Protein AF-A0A7S3HLY2-F1 (afdb_monomer_lite)

pLDDT: mean 91.3, std 8.08, range [59.44, 97.69]

Sequence (105 aa):
VLLDLLVKPRLPLLDCRTHLTGLTREMLEGPRAVDLGEACKRLLHLLRPETLLVGYRLNSDLEALKLFHRPLIDVALLFEVESRKQHQHHPLRWMAEQLLHEVVD

Secondary structure (DSSP, 8-state):
-----EEE-SSPPS---HHHH---HHHHHSTTEEEHHHHHHHHHHH--TT--EEESSHHHHHHHHT---SSEEEGGGSS----SSTT----HHHHHHHHT-----

Radius of gyration: 16.29 Å; chains: 1; bounding box: 41×28×37 Å

InterPro domains:
  IPR012337 Ribonuclease H-like superfamily [SSF53098] (3-100)
  IPR036397 Ribonuclease H superfamily [G3DSA:3.30.420.10] (1-105)
  IPR047021 RNA exonuclease REXO1/REXO3/REXO4-like [PTHR12801] (1-102)

Structure (mmCIF, N/CA/C/O backbone):
data_AF-A0A7S3HLY2-F1
#
_entry.id   AF-A0A7S3HLY2-F1
#
loop_
_atom_site.group_PDB
_atom_site.id
_atom_site.type_symbol
_atom_site.label_atom_id
_atom_site.label_alt_id
_atom_site.label_comp_id
_atom_site.label_asym_id
_atom_site.label_entity_id
_atom_site.label_seq_id
_atom_site.pdbx_PDB_ins_code
_atom_site.Cartn_x
_atom_site.Cartn_y
_atom_site.Cartn_z
_atom_site.occupancy
_atom_site.B_iso_or_equiv
_atom_site.auth_seq_id
_atom_site.auth_comp_id
_atom_site.auth_asym_id
_atom_site.auth_atom_id
_atom_site.pdbx_PDB_model_num
ATOM 1 N N . VAL A 1 1 ? -8.273 9.248 -10.172 1.00 89.12 1 VAL A N 1
ATOM 2 C CA . VAL A 1 1 ? -8.002 8.286 -9.077 1.00 89.12 1 VAL A CA 1
ATOM 3 C C . VAL A 1 1 ? -9.314 7.607 -8.703 1.00 89.12 1 VAL A C 1
ATOM 5 O O . VAL A 1 1 ? -10.298 8.321 -8.571 1.00 89.12 1 VAL A O 1
ATOM 8 N N . LEU A 1 2 ? -9.363 6.268 -8.630 1.00 96.25 2 LEU A N 1
ATOM 9 C CA . LEU A 1 2 ? -10.598 5.514 -8.320 1.00 96.25 2 LEU A CA 1
ATOM 10 C C . LEU A 1 2 ? -10.792 5.269 -6.818 1.00 96.25 2 LEU A C 1
ATOM 12 O O . LEU A 1 2 ? -11.919 5.279 -6.334 1.00 96.25 2 LEU A O 1
ATOM 16 N N . LEU A 1 3 ? -9.697 5.052 -6.091 1.00 97.25 3 LEU A N 1
ATOM 17 C CA . LEU A 1 3 ? -9.689 4.850 -4.650 1.00 97.25 3 LEU A CA 1
ATOM 18 C C . LEU A 1 3 ? -8.498 5.603 -4.066 1.00 97.25 3 LEU A C 1
ATOM 20 O O . LEU A 1 3 ? -7.367 5.364 -4.478 1.00 97.25 3 LEU A O 1
ATOM 24 N N . ASP A 1 4 ? -8.771 6.502 -3.130 1.00 96.88 4 ASP A N 1
ATOM 25 C CA . ASP A 1 4 ? -7.772 7.224 -2.345 1.00 96.88 4 ASP A CA 1
ATOM 26 C C . ASP A 1 4 ? -8.332 7.393 -0.934 1.00 96.88 4 ASP A C 1
ATOM 28 O O . ASP A 1 4 ? -9.406 7.973 -0.753 1.00 96.88 4 ASP A O 1
ATOM 32 N N . LEU A 1 5 ? -7.676 6.777 0.047 1.00 96.75 5 LEU A N 1
ATOM 33 C CA . LEU A 1 5 ? -8.187 6.647 1.407 1.00 96.75 5 LEU A CA 1
ATOM 34 C C . LEU A 1 5 ? -7.060 6.808 2.421 1.00 96.75 5 LEU A C 1
ATOM 36 O O . LEU A 1 5 ? -5.977 6.247 2.271 1.00 96.75 5 LEU A O 1
ATOM 40 N N . LEU A 1 6 ? -7.378 7.480 3.524 1.00 97.50 6 LEU A N 1
ATOM 41 C CA . LEU A 1 6 ? -6.562 7.457 4.731 1.00 97.50 6 LEU A CA 1
ATOM 42 C C . LEU A 1 6 ? -7.007 6.285 5.602 1.00 97.50 6 LEU A C 1
ATOM 44 O O . LEU A 1 6 ? -8.202 6.119 5.849 1.00 97.50 6 LEU A O 1
ATOM 48 N N . VAL A 1 7 ? -6.056 5.482 6.075 1.00 96.38 7 VAL A N 1
ATOM 49 C CA . VAL A 1 7 ? -6.347 4.321 6.923 1.00 96.38 7 VAL A CA 1
ATOM 50 C C . VAL A 1 7 ? -5.823 4.567 8.325 1.00 96.38 7 VAL A C 1
ATOM 52 O O . VAL A 1 7 ? -4.621 4.725 8.525 1.00 96.38 7 VAL A O 1
ATOM 55 N N . LYS A 1 8 ? -6.723 4.558 9.307 1.00 95.00 8 LYS A N 1
ATOM 56 C CA . LYS A 1 8 ? -6.370 4.683 10.717 1.00 95.00 8 LYS A CA 1
ATOM 57 C C . LYS A 1 8 ? -5.768 3.365 11.222 1.00 95.00 8 LYS A C 1
ATOM 59 O O . LYS A 1 8 ? -6.455 2.334 11.198 1.00 95.00 8 LYS A O 1
ATOM 64 N N . PRO A 1 9 ? -4.517 3.363 11.716 1.00 92.50 9 PRO A N 1
ATOM 65 C CA . PRO A 1 9 ? -3.926 2.179 12.327 1.00 92.50 9 PRO A CA 1
ATOM 66 C C . PRO A 1 9 ? -4.723 1.732 13.557 1.00 92.50 9 PRO A C 1
ATOM 68 O O . PRO A 1 9 ? -5.200 2.551 14.341 1.00 92.50 9 PRO A O 1
ATOM 71 N N . ARG A 1 10 ? -4.857 0.415 13.747 1.00 91.69 10 ARG A N 1
ATOM 72 C CA . ARG A 1 10 ? -5.557 -0.148 14.919 1.00 91.69 10 ARG A CA 1
ATOM 73 C C . ARG A 1 10 ? -4.758 -0.013 16.213 1.00 91.69 10 ARG A C 1
ATOM 75 O O . ARG A 1 10 ? -5.346 0.032 17.287 1.00 91.69 10 ARG A O 1
ATOM 82 N N . LEU A 1 11 ? -3.433 -0.017 16.102 1.00 92.44 11 LEU A N 1
ATOM 83 C CA . LEU A 1 11 ? -2.518 0.136 17.226 1.00 92.44 11 LEU A CA 1
ATOM 84 C C . LEU A 1 11 ? -2.045 1.589 17.322 1.00 92.44 11 LEU A C 1
ATOM 86 O O . LEU A 1 11 ? -2.041 2.284 16.302 1.00 92.44 11 LEU A O 1
ATOM 90 N N . PRO A 1 12 ? -1.618 2.044 18.514 1.00 92.25 12 PRO A N 1
ATOM 91 C CA . PRO A 1 12 ? -1.039 3.368 18.675 1.00 92.25 12 PRO A CA 1
ATOM 92 C C . PRO A 1 12 ? 0.111 3.591 17.693 1.00 92.25 12 PRO A C 1
ATOM 94 O O . PRO A 1 12 ? 1.043 2.790 17.609 1.00 92.25 12 PRO A O 1
ATOM 97 N N . LEU A 1 13 ? 0.031 4.687 16.943 1.00 91.50 13 LEU A N 1
ATOM 98 C CA . LEU A 1 13 ? 1.056 5.055 15.980 1.00 91.50 13 LEU A CA 1
ATOM 99 C C . LEU A 1 13 ? 2.302 5.546 16.724 1.00 91.50 13 LEU A C 1
ATOM 101 O O . LEU A 1 13 ? 2.197 6.441 17.563 1.00 91.50 13 LEU A O 1
ATOM 105 N N . LEU A 1 14 ? 3.467 4.971 16.422 1.00 94.25 14 LEU A N 1
ATOM 106 C CA . LEU A 1 14 ? 4.749 5.418 16.977 1.00 94.25 14 LEU A CA 1
ATOM 107 C C . LEU A 1 14 ? 5.365 6.529 16.118 1.00 94.25 14 LEU A C 1
ATOM 109 O O . LEU A 1 14 ? 5.720 7.582 16.637 1.00 94.25 14 LEU A O 1
ATOM 113 N N . ASP A 1 15 ? 5.433 6.308 14.805 1.00 94.25 15 ASP A N 1
ATOM 114 C CA . ASP A 1 15 ? 5.990 7.241 13.825 1.00 94.25 15 ASP A CA 1
ATOM 115 C C . ASP A 1 15 ? 5.196 7.151 12.509 1.00 94.25 15 ASP A C 1
ATOM 117 O O . ASP A 1 15 ? 4.934 6.055 12.011 1.00 94.25 15 ASP A O 1
ATOM 121 N N . CYS A 1 16 ? 4.811 8.302 11.949 1.00 94.06 16 CYS A N 1
ATOM 122 C CA . CYS A 1 16 ? 4.114 8.395 10.657 1.00 94.06 16 CYS A CA 1
ATOM 123 C C . CYS A 1 16 ? 5.076 8.292 9.463 1.00 94.06 16 CYS A C 1
ATOM 125 O O . CYS A 1 16 ? 4.638 8.096 8.327 1.00 94.06 16 CYS A O 1
ATOM 127 N N . ARG A 1 17 ? 6.379 8.491 9.708 1.00 95.38 17 ARG A N 1
ATOM 128 C CA . ARG A 1 17 ? 7.425 8.651 8.693 1.00 95.38 17 ARG A CA 1
ATOM 129 C C . ARG A 1 17 ? 7.052 9.718 7.660 1.00 95.38 17 ARG A C 1
ATOM 131 O O . ARG A 1 17 ? 7.207 9.503 6.463 1.00 95.38 17 ARG A O 1
ATOM 138 N N . THR A 1 18 ? 6.568 10.873 8.123 1.00 96.31 18 THR A N 1
ATOM 139 C CA . THR A 1 18 ? 6.008 11.949 7.281 1.00 96.31 18 THR A CA 1
ATOM 140 C C . THR A 1 18 ? 6.953 12.412 6.170 1.00 96.31 18 THR A C 1
ATOM 142 O O . THR A 1 18 ? 6.498 12.722 5.079 1.00 96.31 18 THR A O 1
ATOM 145 N N . HIS A 1 19 ? 8.267 12.392 6.404 1.00 93.31 19 HIS A N 1
ATOM 146 C CA . HIS A 1 19 ? 9.280 12.722 5.394 1.00 93.31 19 HIS A CA 1
ATOM 147 C C . HIS A 1 19 ? 9.322 11.746 4.201 1.00 93.31 19 HIS A C 1
ATOM 149 O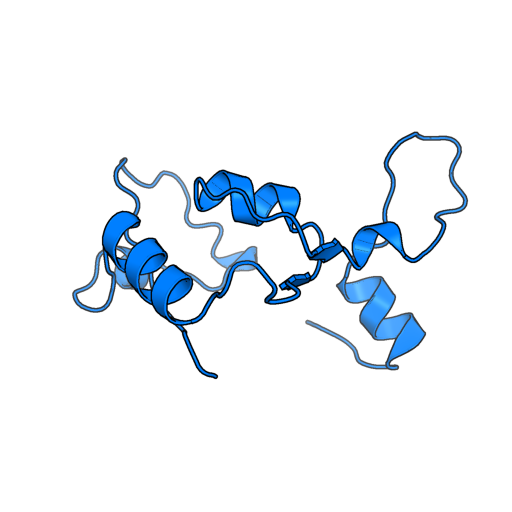 O . HIS A 1 19 ? 9.873 12.093 3.166 1.00 93.31 19 HIS A O 1
ATOM 155 N N . LEU A 1 20 ? 8.768 10.536 4.346 1.00 90.94 20 LEU A N 1
ATOM 156 C CA . LEU A 1 20 ? 8.647 9.536 3.278 1.00 90.94 20 LEU A CA 1
ATOM 157 C C . LEU A 1 20 ? 7.219 9.433 2.746 1.00 90.94 20 LEU A C 1
ATOM 159 O O . LEU A 1 20 ? 7.021 9.236 1.556 1.00 90.94 20 LEU A O 1
ATOM 163 N N . THR A 1 21 ? 6.225 9.488 3.636 1.00 91.94 21 THR A N 1
ATOM 164 C CA . THR A 1 21 ? 4.824 9.198 3.294 1.00 91.94 21 THR A CA 1
ATOM 165 C C . THR A 1 21 ? 4.000 10.449 3.001 1.00 91.94 21 THR A C 1
ATOM 167 O O . THR A 1 21 ? 2.909 10.338 2.452 1.00 91.94 21 THR A O 1
ATOM 170 N N . GLY A 1 22 ? 4.456 11.626 3.439 1.00 94.75 22 GLY A N 1
ATOM 171 C CA . GLY A 1 22 ? 3.660 12.856 3.465 1.00 94.75 22 GLY A CA 1
ATOM 172 C C . GLY A 1 22 ? 2.502 12.839 4.475 1.00 94.75 22 GLY A C 1
ATOM 173 O O . GLY A 1 22 ? 1.761 13.814 4.566 1.00 94.75 22 GLY A O 1
ATOM 174 N N . LEU A 1 23 ? 2.324 11.758 5.247 1.00 95.81 23 LEU A N 1
ATOM 175 C CA . LEU A 1 23 ? 1.196 11.590 6.166 1.00 95.81 23 LEU A CA 1
ATOM 176 C C . LEU A 1 23 ? 1.492 12.207 7.533 1.00 95.81 23 LEU A C 1
ATOM 178 O O . LEU A 1 23 ? 2.547 11.955 8.122 1.00 95.81 23 LEU A O 1
ATOM 182 N N . THR A 1 24 ? 0.533 12.958 8.078 1.00 95.88 24 THR A N 1
ATOM 183 C CA . THR A 1 24 ? 0.586 13.457 9.460 1.00 95.88 24 THR A CA 1
ATOM 184 C C . THR A 1 24 ? -0.323 12.644 10.382 1.00 95.88 24 THR A C 1
ATOM 186 O O . THR A 1 24 ? -1.253 11.963 9.935 1.00 95.88 24 THR A O 1
ATOM 189 N N . ARG A 1 25 ? -0.082 12.723 11.695 1.00 95.00 25 ARG A N 1
ATOM 190 C CA . ARG A 1 25 ? -0.912 12.034 12.691 1.00 95.00 25 ARG A CA 1
ATOM 191 C C . ARG A 1 25 ? -2.361 12.519 12.634 1.00 95.00 25 ARG A C 1
ATOM 193 O O . ARG A 1 25 ? -3.280 11.711 12.701 1.00 95.00 25 ARG A O 1
ATOM 200 N N . GLU A 1 26 ? -2.564 13.814 12.432 1.00 94.81 26 GLU A N 1
ATOM 201 C CA . GLU A 1 26 ? -3.882 14.448 12.350 1.00 94.81 26 GLU A CA 1
ATOM 202 C C . GLU A 1 26 ? -4.673 13.933 11.142 1.00 94.81 26 GLU A C 1
ATOM 204 O O . GLU A 1 26 ? -5.887 13.753 11.228 1.00 94.81 26 GLU A O 1
ATOM 209 N N . MET A 1 27 ? -3.996 13.644 10.024 1.00 95.81 27 MET A N 1
ATOM 210 C CA . MET A 1 27 ? -4.631 13.020 8.860 1.00 95.81 27 MET A CA 1
ATOM 211 C C . MET A 1 27 ? -5.129 11.608 9.186 1.00 95.81 27 MET A C 1
ATOM 213 O O . MET A 1 27 ? -6.256 11.267 8.832 1.00 95.81 27 MET A O 1
ATOM 217 N N . LEU A 1 28 ? -4.310 10.806 9.872 1.00 95.38 28 LEU A N 1
ATOM 218 C CA . LEU A 1 28 ? -4.602 9.401 10.185 1.00 95.38 28 LEU A CA 1
ATOM 219 C C . LEU A 1 28 ? -5.584 9.217 11.350 1.00 95.38 28 LEU A C 1
ATOM 221 O O . LEU A 1 28 ? -6.297 8.217 11.404 1.00 95.38 28 LEU A O 1
ATOM 225 N N . GLU A 1 29 ? -5.628 10.158 12.290 1.00 92.06 29 GLU A N 1
ATOM 226 C CA . GLU A 1 29 ? -6.544 10.132 13.437 1.00 92.06 29 GLU A CA 1
ATOM 227 C C . GLU A 1 29 ? -7.828 10.942 13.195 1.00 92.06 29 GLU A C 1
ATOM 229 O O . GLU A 1 29 ? -8.793 10.791 13.949 1.00 92.06 29 GLU A O 1
ATOM 234 N N . GLY A 1 30 ? -7.849 11.766 12.144 1.00 92.75 30 GLY A N 1
ATOM 235 C CA . GLY A 1 30 ? -8.956 12.641 11.786 1.00 92.75 30 GLY A CA 1
ATOM 236 C C . GLY A 1 30 ? -10.177 11.925 11.189 1.00 92.75 30 GLY A C 1
ATOM 237 O O . GLY A 1 30 ? -10.129 10.745 10.839 1.00 92.75 30 GLY A O 1
ATOM 238 N N . PRO A 1 31 ? -11.290 12.656 10.998 1.00 93.50 31 PRO A N 1
ATOM 239 C CA . PRO A 1 31 ? -12.586 12.082 10.618 1.00 93.50 31 PRO A CA 1
ATOM 240 C C . PRO A 1 31 ? -12.636 11.508 9.195 1.00 93.50 31 PRO A C 1
ATOM 242 O O . PRO A 1 31 ? -13.589 10.817 8.847 1.00 93.50 31 PRO A O 1
ATOM 245 N N . ARG A 1 32 ? -11.636 11.807 8.355 1.00 94.56 32 ARG A N 1
ATOM 246 C CA . ARG A 1 32 ? -11.534 11.276 6.985 1.00 94.56 32 ARG A CA 1
ATOM 247 C C . ARG A 1 32 ? -10.899 9.886 6.928 1.00 94.56 32 ARG A C 1
ATOM 249 O O . ARG A 1 32 ? -11.010 9.233 5.894 1.00 94.56 32 ARG A O 1
ATOM 256 N N . ALA A 1 33 ? -10.215 9.455 7.988 1.00 97.06 33 ALA A N 1
ATOM 257 C CA . ALA A 1 33 ? -9.557 8.160 8.015 1.00 97.06 33 ALA A CA 1
ATOM 258 C C . ALA A 1 33 ? -10.557 7.037 8.322 1.00 97.06 33 ALA A C 1
ATOM 260 O O . ALA A 1 33 ? -11.369 7.140 9.241 1.00 97.06 33 ALA A O 1
ATOM 261 N N . VAL A 1 34 ? -10.477 5.949 7.560 1.00 97.69 34 VAL A N 1
ATOM 262 C CA . VAL A 1 34 ? -11.289 4.739 7.742 1.00 97.69 34 VAL A CA 1
ATOM 263 C C . VAL A 1 34 ? -10.466 3.635 8.400 1.00 97.69 34 VAL A C 1
ATOM 265 O O . VAL A 1 34 ? -9.239 3.694 8.426 1.00 97.69 34 VAL A O 1
ATOM 268 N N . ASP A 1 35 ? -11.109 2.600 8.936 1.00 96.38 35 ASP A N 1
ATOM 269 C CA . ASP A 1 35 ? -10.374 1.423 9.398 1.00 96.38 35 ASP A CA 1
ATOM 270 C C . ASP A 1 35 ? -9.904 0.545 8.221 1.00 96.38 35 ASP A C 1
ATOM 272 O O . ASP A 1 35 ? -10.443 0.595 7.113 1.00 96.38 35 ASP A O 1
ATOM 276 N N . LEU A 1 36 ? -8.896 -0.297 8.473 1.00 96.38 36 LEU A N 1
ATOM 277 C CA . LEU A 1 36 ? -8.324 -1.194 7.460 1.00 96.38 36 LEU A CA 1
ATOM 278 C C . LEU A 1 36 ? -9.368 -2.117 6.809 1.00 96.38 36 LEU A C 1
ATOM 280 O O . LEU A 1 36 ? -9.274 -2.408 5.622 1.00 96.38 36 LEU A O 1
ATOM 284 N N . GLY A 1 37 ? -10.360 -2.588 7.568 1.00 96.88 37 GLY A N 1
ATOM 285 C CA . GLY A 1 37 ? -11.390 -3.479 7.042 1.00 96.88 37 GLY A CA 1
ATOM 286 C C . GLY A 1 37 ? -12.272 -2.777 6.016 1.00 96.88 37 GLY A C 1
ATOM 287 O O . GLY A 1 37 ? -12.557 -3.349 4.967 1.00 96.88 37 GLY A O 1
ATOM 288 N N . GLU A 1 38 ? -12.664 -1.533 6.286 1.00 97.19 38 GLU A N 1
ATOM 289 C CA . GLU A 1 38 ? -13.416 -0.711 5.335 1.00 97.19 38 GLU A CA 1
ATOM 290 C C . GLU A 1 38 ? -12.593 -0.372 4.085 1.00 97.19 38 GLU A C 1
ATOM 292 O O . GLU A 1 38 ? -13.096 -0.490 2.965 1.00 97.19 38 GLU A O 1
ATOM 297 N N . ALA A 1 39 ? -11.311 -0.032 4.247 1.00 97.31 39 ALA A N 1
ATOM 298 C CA . ALA A 1 39 ? -10.416 0.197 3.114 1.00 97.31 39 ALA A CA 1
ATOM 299 C C . ALA A 1 39 ? -10.296 -1.050 2.220 1.00 97.31 39 ALA A C 1
ATOM 301 O O . ALA A 1 39 ? -10.489 -0.959 1.005 1.00 97.31 39 ALA A O 1
ATOM 302 N N . CYS A 1 40 ? -10.072 -2.228 2.814 1.00 96.88 40 CYS A N 1
ATOM 303 C CA . CYS A 1 40 ? -9.997 -3.485 2.070 1.00 96.88 40 CYS A CA 1
ATOM 304 C C . CYS A 1 40 ? -11.327 -3.839 1.395 1.00 96.88 40 CYS A C 1
ATOM 306 O O . CYS A 1 40 ? -11.311 -4.287 0.254 1.00 96.88 40 CYS A O 1
ATOM 308 N N . LYS A 1 41 ? -12.482 -3.600 2.032 1.00 97.38 41 LYS A N 1
ATOM 309 C CA . LYS A 1 41 ? -13.797 -3.810 1.397 1.00 97.38 41 LYS A CA 1
ATOM 310 C C . LYS A 1 41 ? -13.967 -2.958 0.142 1.00 97.38 41 LYS A C 1
ATOM 312 O O . LYS A 1 41 ? -14.392 -3.474 -0.889 1.00 97.38 41 LYS A O 1
ATOM 317 N N . ARG A 1 42 ? -13.618 -1.669 0.212 1.00 97.62 42 ARG A N 1
ATOM 318 C CA . ARG A 1 42 ? -13.705 -0.754 -0.937 1.00 97.62 42 ARG A CA 1
ATOM 319 C C . ARG A 1 42 ? -12.746 -1.150 -2.050 1.00 97.62 42 ARG A C 1
ATOM 321 O O . ARG A 1 42 ? -13.141 -1.141 -3.209 1.00 97.62 42 ARG A O 1
ATOM 328 N N . LEU A 1 43 ? -11.524 -1.554 -1.700 1.00 96.44 43 LEU A N 1
ATOM 329 C CA . LEU A 1 43 ? -10.565 -2.079 -2.668 1.00 96.44 43 LEU A CA 1
ATOM 330 C C . LEU A 1 43 ? -11.094 -3.349 -3.343 1.00 96.44 43 LEU A C 1
ATOM 332 O O . LEU A 1 43 ? -11.126 -3.420 -4.566 1.00 9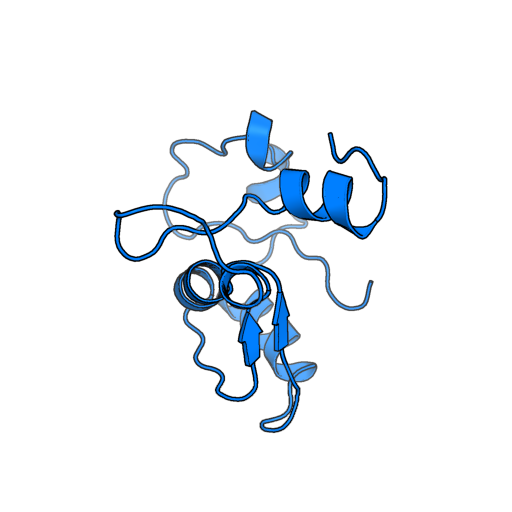6.44 43 LEU A O 1
ATOM 336 N N . LEU A 1 44 ? -11.579 -4.322 -2.570 1.00 95.75 44 LEU A N 1
ATOM 337 C CA . LEU A 1 44 ? -12.126 -5.575 -3.098 1.00 95.75 44 LEU A CA 1
ATOM 338 C C . LEU A 1 44 ? -13.372 -5.368 -3.967 1.00 95.75 44 LEU A C 1
ATOM 340 O O . LEU A 1 44 ? -13.624 -6.181 -4.844 1.00 95.75 44 LEU A O 1
ATOM 344 N N . HIS A 1 45 ? -14.124 -4.281 -3.784 1.00 96.50 45 HIS A N 1
ATOM 345 C CA . HIS A 1 45 ? -15.228 -3.936 -4.683 1.00 96.50 45 HIS A CA 1
ATOM 346 C C . HIS A 1 45 ? -14.752 -3.528 -6.091 1.00 96.50 45 HIS A C 1
ATOM 348 O O . HIS A 1 45 ? -15.502 -3.645 -7.056 1.00 96.50 45 HIS A O 1
ATOM 354 N N . LEU A 1 46 ? -13.506 -3.061 -6.216 1.00 95.94 46 LEU A N 1
ATOM 355 C CA . LEU A 1 46 ? -12.882 -2.701 -7.493 1.00 95.94 46 LEU A CA 1
ATOM 356 C C . LEU A 1 46 ? -12.127 -3.874 -8.130 1.00 95.94 46 LEU A C 1
ATOM 358 O O . LEU A 1 46 ? -11.892 -3.881 -9.340 1.00 95.94 46 LEU A O 1
ATOM 362 N N . LEU A 1 47 ? -11.717 -4.856 -7.324 1.00 94.62 47 LEU A N 1
ATOM 363 C CA . LEU A 1 47 ? -10.935 -5.997 -7.780 1.00 94.62 47 LEU A CA 1
ATOM 364 C C . LEU A 1 47 ? -11.839 -7.175 -8.152 1.00 94.62 47 LEU A C 1
ATOM 366 O O . LEU A 1 47 ? -12.734 -7.572 -7.413 1.00 94.62 47 LEU A O 1
ATOM 370 N N . ARG A 1 48 ? -11.551 -7.778 -9.302 1.00 94.12 48 ARG A N 1
ATOM 371 C CA . ARG A 1 48 ? -12.051 -9.096 -9.699 1.00 94.12 48 ARG A CA 1
ATOM 372 C C . ARG A 1 48 ? -10.905 -10.104 -9.596 1.00 94.12 48 ARG A C 1
ATOM 374 O O . ARG A 1 48 ? -9.747 -9.679 -9.627 1.00 94.12 48 ARG A O 1
ATOM 381 N N . PRO A 1 49 ? -11.183 -11.416 -9.515 1.00 93.12 49 PRO A N 1
ATOM 382 C CA . PRO A 1 49 ? -10.131 -12.432 -9.472 1.00 93.12 49 PRO A CA 1
ATOM 383 C C . PRO A 1 49 ? -9.110 -12.314 -10.617 1.00 93.12 49 PRO A C 1
ATOM 385 O O . PRO A 1 49 ? -7.936 -12.610 -10.420 1.00 93.12 49 PRO A O 1
ATOM 388 N N . GLU A 1 50 ? -9.533 -11.826 -11.786 1.00 95.50 50 GLU A N 1
ATOM 389 C CA . GLU A 1 50 ? -8.709 -11.663 -12.988 1.00 95.50 50 GLU A CA 1
ATOM 390 C C . GLU A 1 50 ? -8.050 -10.277 -13.102 1.00 95.50 50 GLU A C 1
ATOM 392 O O . GLU A 1 50 ? -7.280 -10.041 -14.032 1.00 95.50 50 GLU A O 1
ATOM 397 N N . THR A 1 51 ? -8.350 -9.334 -12.200 1.00 96.06 51 THR A N 1
ATOM 398 C CA . THR A 1 51 ? -7.785 -7.977 -12.258 1.00 96.06 51 THR A CA 1
ATOM 399 C C . THR A 1 51 ? -6.269 -8.034 -12.112 1.00 96.06 51 THR A C 1
ATOM 401 O O . THR A 1 51 ? -5.779 -8.443 -11.073 1.00 96.06 51 THR A O 1
ATOM 404 N N . LEU A 1 52 ? -5.501 -7.576 -13.098 1.00 96.81 52 LEU A N 1
ATOM 405 C CA . LEU A 1 52 ? -4.044 -7.525 -12.982 1.00 96.81 52 LEU A CA 1
ATOM 406 C C . LEU A 1 52 ? -3.605 -6.356 -12.091 1.00 96.81 52 LEU A C 1
ATOM 408 O O . LEU A 1 52 ? -3.815 -5.198 -12.450 1.00 96.81 52 LEU A O 1
ATOM 412 N N . LEU A 1 53 ? -2.983 -6.647 -10.947 1.00 96.38 53 LEU A N 1
ATOM 413 C CA . LEU A 1 53 ? -2.351 -5.614 -10.123 1.00 96.38 53 LEU A CA 1
ATOM 414 C C . LEU A 1 53 ? -0.981 -5.264 -10.698 1.00 96.38 53 LEU A C 1
ATOM 416 O O . LEU A 1 53 ? -0.184 -6.153 -10.973 1.00 96.38 53 LEU A O 1
ATOM 420 N N . VAL A 1 54 ? -0.688 -3.978 -10.854 1.00 96.81 54 VAL A N 1
ATOM 421 C CA . VAL A 1 54 ? 0.626 -3.501 -11.300 1.00 96.81 54 VAL A CA 1
ATOM 422 C C . VAL A 1 54 ? 1.132 -2.491 -10.286 1.00 96.81 54 VAL A C 1
ATOM 424 O O . VAL A 1 54 ? 0.397 -1.589 -9.892 1.00 96.81 54 VAL A O 1
ATOM 427 N N . GLY A 1 55 ? 2.374 -2.648 -9.846 1.00 94.69 55 GLY A N 1
ATOM 428 C CA . GLY A 1 55 ? 2.980 -1.754 -8.868 1.00 94.69 55 GLY A CA 1
ATOM 429 C C . GLY A 1 55 ? 4.424 -2.125 -8.572 1.00 94.69 55 GLY A C 1
ATOM 430 O O . GLY A 1 55 ? 4.990 -3.009 -9.210 1.00 94.69 55 GLY A O 1
ATOM 431 N N . TYR A 1 56 ? 5.027 -1.435 -7.611 1.00 94.25 56 TYR A N 1
ATOM 432 C CA . TYR A 1 56 ? 6.424 -1.619 -7.234 1.00 94.25 56 TYR A CA 1
ATOM 433 C C . TYR A 1 56 ? 6.511 -2.220 -5.832 1.00 94.25 56 TYR A C 1
ATOM 435 O O . TYR A 1 56 ? 6.052 -1.602 -4.879 1.00 94.25 56 TYR A O 1
ATOM 443 N N . ARG A 1 57 ? 7.130 -3.398 -5.701 1.00 92.56 57 ARG A N 1
ATOM 444 C CA . ARG A 1 57 ? 7.266 -4.141 -4.437 1.00 92.56 57 ARG A CA 1
ATOM 445 C C . ARG A 1 57 ? 5.933 -4.475 -3.764 1.00 92.56 57 ARG A C 1
ATOM 447 O O . ARG A 1 57 ? 5.816 -4.444 -2.536 1.00 92.56 57 ARG A O 1
ATOM 454 N N . LEU A 1 58 ? 4.967 -4.906 -4.571 1.00 94.25 58 LEU A N 1
ATOM 455 C CA . LEU A 1 58 ? 3.585 -5.163 -4.157 1.00 94.25 58 LEU A CA 1
ATOM 456 C C . LEU A 1 58 ? 3.454 -6.167 -3.007 1.00 94.25 58 LEU A C 1
ATOM 458 O O . LEU A 1 58 ? 2.468 -6.123 -2.279 1.00 94.25 58 LEU A O 1
ATOM 462 N N . ASN A 1 59 ? 4.426 -7.065 -2.809 1.00 92.12 59 ASN A N 1
ATOM 463 C CA . ASN A 1 59 ? 4.390 -8.005 -1.688 1.00 92.12 59 ASN A CA 1
ATOM 464 C C . ASN A 1 59 ? 4.266 -7.288 -0.332 1.00 92.12 59 ASN A C 1
ATOM 466 O O . ASN A 1 59 ? 3.478 -7.707 0.510 1.00 92.12 59 ASN A O 1
ATOM 470 N N . SER A 1 60 ? 5.011 -6.195 -0.133 1.00 91.94 60 SER A N 1
ATOM 471 C CA . SER A 1 60 ? 4.966 -5.433 1.120 1.00 91.94 60 SER A CA 1
ATOM 472 C C . SER A 1 60 ? 3.626 -4.717 1.308 1.00 91.94 60 SER A C 1
ATOM 474 O O . SER A 1 60 ? 3.101 -4.683 2.421 1.00 91.94 60 SER A O 1
ATOM 476 N N . ASP A 1 61 ? 3.039 -4.201 0.228 1.00 93.81 61 ASP A N 1
ATOM 477 C CA . ASP A 1 61 ? 1.740 -3.525 0.275 1.00 93.81 61 ASP A CA 1
ATOM 478 C C . ASP A 1 61 ? 0.599 -4.513 0.547 1.00 93.81 61 ASP A C 1
ATOM 480 O O . ASP A 1 61 ? -0.254 -4.277 1.404 1.00 93.81 61 ASP A O 1
ATOM 484 N N . LEU A 1 62 ? 0.596 -5.657 -0.143 1.00 95.06 62 LEU A N 1
ATOM 485 C CA . LEU A 1 62 ? -0.406 -6.709 0.037 1.00 95.06 62 LEU A CA 1
ATOM 486 C C . LEU A 1 62 ? -0.344 -7.320 1.441 1.00 95.06 62 LEU A C 1
ATOM 488 O O . LEU A 1 62 ? -1.391 -7.577 2.040 1.00 95.06 62 LEU A O 1
ATOM 492 N N . GLU A 1 63 ? 0.857 -7.488 2.000 1.00 95.00 63 GLU A N 1
ATOM 493 C CA . GLU A 1 63 ? 1.041 -7.922 3.386 1.00 95.00 63 GLU A CA 1
ATOM 494 C C . GLU A 1 63 ? 0.445 -6.909 4.376 1.00 95.00 63 GLU A C 1
ATOM 496 O O . GLU A 1 63 ? -0.322 -7.293 5.266 1.00 95.00 63 GLU A O 1
ATOM 501 N N . ALA A 1 64 ? 0.706 -5.610 4.185 1.00 93.56 64 ALA A N 1
ATOM 502 C CA . ALA A 1 64 ? 0.136 -4.549 5.017 1.00 93.56 64 ALA A CA 1
ATOM 503 C C . ALA A 1 64 ? -1.402 -4.491 4.926 1.00 93.56 64 ALA A C 1
ATOM 505 O O . ALA A 1 64 ? -2.083 -4.281 5.935 1.00 93.56 64 ALA A O 1
ATOM 506 N N . LEU A 1 65 ? -1.955 -4.738 3.735 1.00 94.38 65 LEU A N 1
ATOM 507 C CA . LEU A 1 65 ? -3.398 -4.826 3.494 1.00 94.38 65 LEU A CA 1
ATOM 508 C C . LEU A 1 65 ? -4.019 -6.150 3.967 1.00 94.38 65 LEU A C 1
ATOM 510 O O . LEU A 1 65 ? -5.245 -6.255 4.050 1.00 94.38 65 LEU A O 1
ATOM 514 N N . LYS A 1 66 ? -3.198 -7.151 4.310 1.00 93.50 66 LYS A N 1
ATOM 515 C CA . LYS A 1 66 ? -3.618 -8.525 4.628 1.00 93.50 66 LYS A CA 1
ATOM 516 C C . LYS A 1 66 ? -4.420 -9.168 3.495 1.00 93.50 66 LYS A C 1
ATOM 518 O O . LYS A 1 66 ? -5.419 -9.847 3.737 1.00 93.50 66 LYS A O 1
ATOM 523 N N . LEU A 1 67 ? -3.990 -8.928 2.261 1.00 93.88 67 LEU A N 1
ATOM 524 C CA . LEU A 1 67 ? -4.628 -9.433 1.053 1.00 93.88 67 LEU A CA 1
ATOM 525 C C . LEU A 1 67 ? -3.705 -10.394 0.310 1.00 93.88 67 LEU A C 1
ATOM 527 O O . LEU A 1 67 ? -2.484 -10.273 0.334 1.00 93.88 67 LEU A O 1
ATOM 531 N N . PHE A 1 68 ? -4.322 -11.337 -0.392 1.00 93.56 68 PHE A N 1
ATOM 532 C CA . PHE A 1 68 ? -3.651 -12.215 -1.335 1.00 93.56 68 PHE A CA 1
ATOM 533 C C . PHE A 1 68 ? -4.328 -12.083 -2.694 1.00 93.56 68 PHE A C 1
ATOM 535 O O . PHE A 1 68 ? -5.550 -12.187 -2.788 1.00 93.56 68 PHE A O 1
ATOM 542 N N . HIS A 1 69 ? -3.535 -11.877 -3.743 1.00 93.94 69 HIS A N 1
ATOM 543 C CA . HIS A 1 69 ? -4.025 -11.722 -5.108 1.00 93.94 69 HIS A CA 1
ATOM 544 C C . HIS A 1 69 ? -2.988 -12.252 -6.099 1.00 93.94 69 HIS A C 1
ATOM 546 O O . HIS A 1 69 ? -1.796 -12.028 -5.899 1.00 93.94 69 HIS A O 1
ATOM 552 N N . ARG A 1 70 ? -3.410 -13.008 -7.123 1.00 84.56 70 ARG A N 1
ATOM 553 C CA . ARG A 1 70 ? -2.499 -13.857 -7.920 1.00 84.56 70 ARG A CA 1
ATOM 554 C C . ARG A 1 70 ? -2.228 -13.434 -9.371 1.00 84.56 70 ARG A C 1
ATOM 556 O O . ARG A 1 70 ? -1.194 -13.856 -9.879 1.00 84.56 70 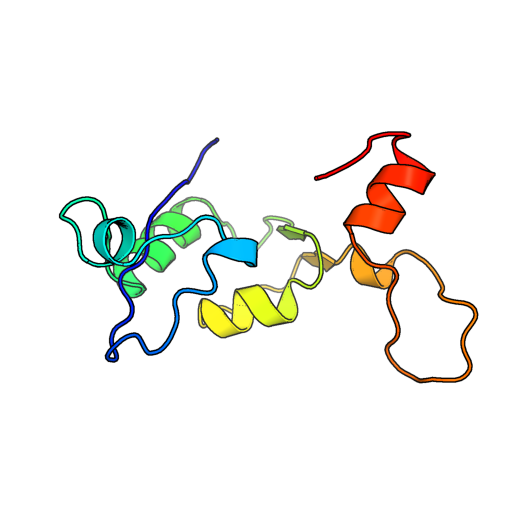ARG A O 1
ATOM 563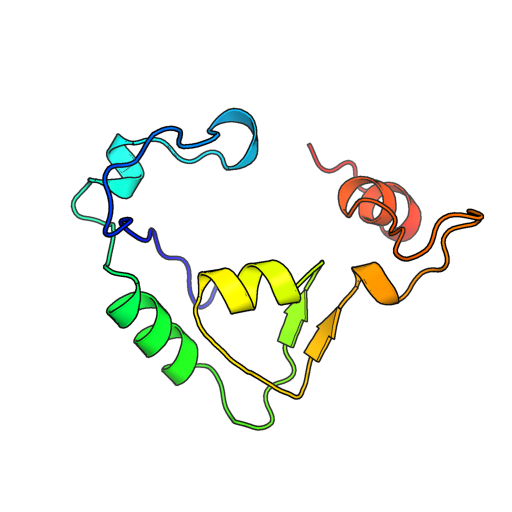 N N . PRO A 1 71 ? -3.022 -12.575 -10.027 1.00 94.44 71 PRO A N 1
ATOM 564 C CA . PRO A 1 71 ? -2.513 -11.819 -11.165 1.00 94.44 71 PRO A CA 1
ATOM 565 C C . PRO A 1 71 ? -1.874 -10.512 -10.684 1.00 94.44 71 PRO A C 1
ATOM 567 O O . PRO A 1 71 ? -2.567 -9.549 -10.349 1.00 94.44 71 PRO A O 1
ATOM 570 N N . LEU A 1 72 ? -0.539 -10.478 -10.666 1.00 95.50 72 LEU A N 1
ATOM 571 C CA . LEU A 1 72 ? 0.231 -9.263 -10.401 1.00 95.50 72 LEU A CA 1
ATOM 572 C C . LEU A 1 72 ? 1.474 -9.152 -11.294 1.00 95.50 72 LEU A C 1
ATOM 574 O O . LEU A 1 72 ? 2.075 -10.160 -11.659 1.00 95.50 72 LEU A O 1
ATOM 578 N N . ILE A 1 73 ? 1.862 -7.918 -11.603 1.00 95.69 73 ILE A N 1
ATOM 579 C CA . ILE A 1 73 ? 3.161 -7.534 -12.156 1.00 95.69 73 ILE A CA 1
ATOM 580 C C . ILE A 1 73 ? 3.840 -6.640 -11.124 1.00 95.69 73 ILE A C 1
ATOM 582 O O . ILE A 1 73 ? 3.355 -5.548 -10.819 1.00 95.69 73 ILE A O 1
ATOM 586 N N . ASP A 1 74 ? 4.977 -7.100 -10.611 1.00 93.44 74 ASP A N 1
ATOM 587 C CA . ASP A 1 74 ? 5.837 -6.297 -9.750 1.00 93.44 74 ASP A CA 1
ATOM 588 C C . ASP A 1 74 ? 6.980 -5.692 -10.571 1.00 93.44 74 ASP A C 1
ATOM 590 O O . ASP A 1 74 ? 7.876 -6.400 -11.034 1.00 93.44 74 ASP A O 1
ATOM 594 N N . VAL A 1 75 ? 6.948 -4.370 -10.742 1.00 92.81 75 VAL A N 1
ATOM 595 C CA . VAL A 1 75 ? 7.913 -3.609 -11.545 1.00 92.81 75 VAL A CA 1
ATOM 596 C C . VAL A 1 75 ? 9.334 -3.727 -10.992 1.00 92.81 75 VAL A C 1
ATOM 598 O O . VAL A 1 75 ? 10.290 -3.705 -11.763 1.00 92.81 75 VAL A O 1
ATOM 601 N N . ALA A 1 76 ? 9.496 -3.931 -9.680 1.00 90.38 76 ALA A N 1
ATOM 602 C CA . ALA A 1 76 ? 10.812 -4.110 -9.064 1.00 90.38 76 ALA A CA 1
ATOM 603 C C . ALA A 1 76 ? 11.547 -5.356 -9.589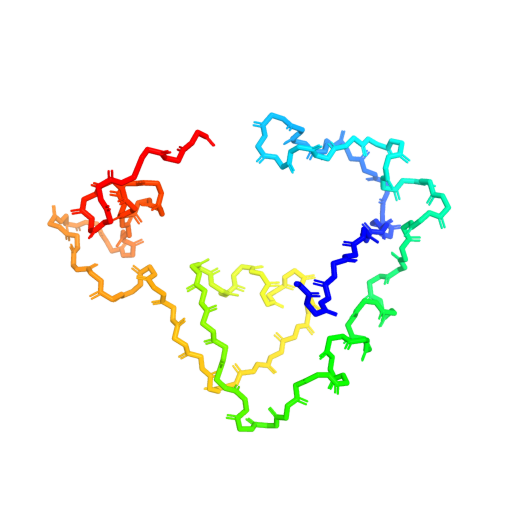 1.00 90.38 76 ALA A C 1
ATOM 605 O O . ALA A 1 76 ? 12.773 -5.431 -9.521 1.00 90.38 76 ALA A O 1
ATOM 606 N N . LEU A 1 77 ? 10.797 -6.340 -10.095 1.00 89.31 77 LEU A N 1
ATOM 607 C CA . LEU A 1 77 ? 11.317 -7.613 -10.592 1.00 89.31 77 LEU A CA 1
ATOM 608 C C . LEU A 1 77 ? 11.569 -7.616 -12.105 1.00 89.31 77 LEU A C 1
ATOM 610 O O . LEU A 1 77 ? 12.109 -8.592 -12.615 1.00 89.31 77 LEU A O 1
ATOM 614 N N . LEU A 1 78 ? 11.164 -6.564 -12.825 1.00 89.00 78 LEU A N 1
ATOM 615 C CA . LEU A 1 78 ? 11.243 -6.530 -14.289 1.00 89.00 78 LEU A CA 1
ATOM 616 C C . LEU A 1 78 ? 12.648 -6.225 -14.817 1.00 89.00 78 LEU A C 1
ATOM 618 O O . LEU A 1 78 ? 12.956 -6.589 -15.948 1.00 89.00 78 LEU A O 1
ATOM 622 N N . PHE A 1 79 ? 13.483 -5.555 -14.021 1.00 86.06 79 PHE A N 1
ATOM 623 C CA . PHE A 1 79 ? 14.797 -5.079 -14.447 1.00 86.06 79 PHE A CA 1
ATOM 624 C C . PHE A 1 79 ? 15.904 -5.739 -13.636 1.00 86.06 79 PHE A C 1
ATOM 626 O O . PHE A 1 79 ? 15.872 -5.755 -12.404 1.00 86.06 79 PHE A O 1
ATOM 633 N N . GLU A 1 80 ? 16.901 -6.268 -14.339 1.00 81.94 80 GLU A N 1
ATOM 634 C CA . GLU A 1 80 ? 18.061 -6.890 -13.716 1.00 81.94 80 GLU A CA 1
ATOM 635 C C . GLU A 1 80 ? 18.926 -5.846 -12.997 1.00 81.94 80 GLU A C 1
ATOM 637 O O . GLU A 1 80 ? 19.149 -4.729 -13.475 1.00 81.94 80 GLU A O 1
ATOM 642 N N . VAL A 1 81 ? 19.435 -6.228 -11.827 1.00 83.19 81 VAL A N 1
ATOM 643 C CA . VAL A 1 81 ? 20.431 -5.453 -11.088 1.00 83.19 81 VAL A CA 1
ATOM 644 C C . VAL A 1 81 ? 21.762 -6.173 -11.211 1.00 83.19 81 VAL A C 1
ATOM 646 O O . VAL A 1 81 ? 21.881 -7.338 -10.831 1.00 83.19 81 VAL A O 1
ATOM 649 N N . GLU A 1 82 ? 22.779 -5.468 -11.702 1.00 75.56 82 GLU A N 1
ATOM 650 C CA . GLU A 1 82 ? 24.143 -5.981 -11.808 1.00 75.56 82 GLU A CA 1
ATOM 651 C C . GLU A 1 82 ? 24.793 -6.029 -10.413 1.00 75.56 82 GLU A C 1
ATOM 653 O O . GLU A 1 82 ? 25.561 -5.164 -10.000 1.00 75.56 82 GLU A O 1
ATOM 658 N N . SER A 1 83 ? 24.409 -7.023 -9.615 1.00 72.31 83 SER A N 1
ATOM 659 C CA . SER A 1 83 ? 24.881 -7.195 -8.244 1.00 72.31 83 SER A CA 1
ATOM 660 C C . SER A 1 83 ? 24.972 -8.665 -7.869 1.00 72.31 83 SER A C 1
ATOM 662 O O . SER A 1 83 ? 24.130 -9.482 -8.227 1.00 72.31 83 SER A O 1
ATOM 664 N N . ARG A 1 84 ? 25.993 -9.007 -7.075 1.00 59.44 84 ARG A N 1
ATOM 665 C CA . ARG A 1 84 ? 26.189 -10.366 -6.539 1.00 59.44 84 ARG A CA 1
ATOM 666 C C . ARG A 1 84 ? 25.276 -10.691 -5.351 1.00 59.44 84 ARG A C 1
ATOM 668 O O . ARG A 1 84 ? 25.348 -11.798 -4.823 1.00 59.44 84 ARG A O 1
ATOM 675 N N . LYS A 1 85 ? 24.467 -9.737 -4.878 1.00 65.75 85 LYS A N 1
ATOM 676 C CA . LYS A 1 85 ? 23.558 -9.936 -3.741 1.00 65.75 85 LYS A CA 1
ATOM 677 C C . LYS A 1 85 ? 22.173 -10.347 -4.237 1.00 65.75 85 LYS A C 1
ATOM 679 O O . LYS A 1 85 ? 21.576 -9.665 -5.062 1.00 65.75 85 LYS A O 1
ATOM 684 N N . GLN A 1 86 ? 21.663 -11.445 -3.687 1.00 59.91 86 GLN A N 1
ATOM 685 C CA . GLN A 1 86 ? 20.317 -11.950 -3.955 1.00 59.91 86 GLN A CA 1
ATOM 686 C C . GLN A 1 86 ? 19.252 -10.900 -3.574 1.00 59.91 86 GLN A C 1
ATOM 688 O O . GLN A 1 86 ? 19.393 -10.227 -2.552 1.00 59.91 86 GLN A O 1
ATOM 693 N N . HIS A 1 87 ? 18.190 -10.782 -4.381 1.00 66.44 87 HIS A N 1
ATOM 694 C CA . HIS A 1 87 ? 17.016 -9.920 -4.136 1.00 66.44 87 HIS A CA 1
ATOM 695 C C . HIS A 1 87 ? 17.275 -8.402 -4.136 1.00 66.44 87 HIS A C 1
ATOM 697 O O . HIS A 1 87 ? 16.636 -7.656 -3.391 1.00 66.44 87 HIS A O 1
ATOM 703 N N . GLN A 1 88 ? 18.214 -7.926 -4.957 1.00 79.50 88 GLN A N 1
ATOM 704 C CA . GLN A 1 88 ? 18.333 -6.492 -5.219 1.00 79.50 88 GLN A CA 1
ATOM 705 C C . GLN A 1 88 ? 17.412 -6.052 -6.354 1.00 79.50 88 GLN A C 1
ATOM 707 O O . GLN A 1 88 ? 17.239 -6.761 -7.341 1.00 79.50 88 GLN A O 1
ATOM 712 N N . HIS A 1 89 ? 16.857 -4.854 -6.189 1.00 87.94 89 HIS A N 1
ATOM 713 C CA . HIS A 1 89 ? 15.979 -4.181 -7.140 1.00 87.94 89 HIS A CA 1
ATOM 714 C C . HIS A 1 89 ? 16.420 -2.724 -7.247 1.00 87.94 89 HIS A C 1
ATOM 716 O O . HIS A 1 89 ? 16.852 -2.137 -6.247 1.00 87.94 89 HIS A O 1
ATOM 722 N N . HIS A 1 90 ? 16.297 -2.136 -8.435 1.00 90.94 90 HIS A N 1
ATOM 723 C CA . HIS A 1 90 ? 16.517 -0.702 -8.600 1.00 90.94 90 HIS A CA 1
ATOM 724 C C . HIS A 1 90 ? 15.402 0.083 -7.895 1.00 90.94 90 HIS A C 1
ATOM 726 O O . HIS A 1 90 ? 14.234 -0.283 -8.040 1.00 90.94 90 HIS A O 1
ATOM 732 N N . PRO A 1 91 ? 15.712 1.162 -7.150 1.00 90.38 91 PRO A N 1
ATOM 733 C CA . PRO A 1 91 ? 14.692 2.029 -6.565 1.00 90.38 91 PRO A CA 1
ATOM 734 C C . PRO A 1 91 ? 13.726 2.571 -7.625 1.00 90.38 91 PRO A C 1
ATOM 736 O O . PRO A 1 91 ? 14.154 2.931 -8.720 1.00 90.38 91 PRO A O 1
ATOM 739 N N . LEU A 1 92 ? 12.440 2.718 -7.285 1.00 90.94 92 LEU A N 1
ATOM 740 C CA . LEU A 1 92 ? 11.437 3.240 -8.224 1.00 90.94 92 LEU A CA 1
ATOM 741 C C . LEU A 1 92 ? 11.813 4.619 -8.784 1.00 90.94 92 LEU A C 1
ATOM 743 O O . LEU A 1 92 ? 11.678 4.834 -9.983 1.00 90.94 92 LEU A O 1
ATOM 747 N N . ARG A 1 93 ? 12.351 5.513 -7.942 1.00 90.50 93 ARG A N 1
ATOM 748 C CA . ARG A 1 93 ? 12.866 6.825 -8.367 1.00 90.50 93 ARG A CA 1
ATOM 749 C C . ARG A 1 93 ? 13.938 6.694 -9.448 1.00 90.50 93 ARG A C 1
ATOM 751 O O . ARG A 1 93 ? 13.851 7.356 -10.471 1.00 90.50 93 ARG A O 1
ATOM 758 N N . TRP A 1 94 ? 14.904 5.797 -9.245 1.00 90.94 94 TRP A N 1
ATOM 759 C CA . TRP A 1 94 ? 15.949 5.545 -10.235 1.00 90.94 94 TRP A CA 1
ATOM 760 C C . TRP A 1 94 ? 15.346 5.026 -11.544 1.00 90.94 94 TRP A C 1
ATOM 762 O O . TRP A 1 94 ? 15.700 5.506 -12.613 1.00 90.94 94 TRP A O 1
ATOM 772 N N . MET A 1 95 ? 14.390 4.093 -11.478 1.00 90.94 95 MET A N 1
ATOM 773 C CA . MET A 1 95 ? 13.736 3.573 -12.684 1.00 90.94 95 MET A CA 1
ATOM 774 C C . MET A 1 95 ? 12.939 4.650 -13.425 1.00 90.94 95 MET A C 1
ATOM 776 O O . MET A 1 95 ? 12.986 4.682 -14.649 1.00 90.94 95 MET A O 1
ATOM 780 N N . ALA A 1 96 ? 12.246 5.543 -12.715 1.00 92.56 96 ALA A N 1
ATOM 781 C CA . ALA A 1 96 ? 11.544 6.669 -13.329 1.00 92.56 96 ALA A CA 1
ATOM 782 C C . ALA A 1 96 ? 12.524 7.621 -14.037 1.00 92.56 96 ALA A C 1
ATOM 784 O O . ALA A 1 96 ? 12.321 7.959 -15.202 1.00 92.56 96 ALA A O 1
ATOM 785 N N . GLU A 1 97 ? 13.639 7.955 -13.385 1.00 92.88 97 GLU A N 1
ATOM 786 C CA . GLU A 1 97 ? 14.689 8.795 -13.971 1.00 92.88 97 GLU A CA 1
ATOM 787 C C . GLU A 1 97 ? 15.298 8.153 -15.231 1.00 92.88 97 GLU A C 1
ATOM 789 O O . GLU A 1 97 ? 15.491 8.832 -16.240 1.00 92.88 97 GLU A O 1
ATOM 794 N N . GLN A 1 98 ? 15.572 6.843 -15.210 1.00 90.44 98 GLN A N 1
ATOM 795 C CA . GLN A 1 98 ? 16.198 6.152 -16.343 1.00 90.44 98 GLN A CA 1
ATOM 796 C C . GLN A 1 98 ? 15.235 5.854 -17.499 1.00 90.44 98 GLN A C 1
ATOM 798 O O . GLN A 1 98 ? 15.636 5.944 -18.657 1.00 90.44 98 GLN A O 1
ATOM 803 N N . LEU A 1 99 ? 13.993 5.460 -17.204 1.00 91.12 99 LEU A N 1
ATOM 804 C CA . LEU A 1 99 ? 13.048 4.961 -18.211 1.00 91.12 99 LEU A CA 1
ATOM 805 C C . LEU A 1 99 ? 12.091 6.038 -18.722 1.00 91.12 99 LEU A C 1
ATOM 807 O O . LEU A 1 99 ? 11.672 5.973 -19.875 1.00 91.12 99 LEU A O 1
ATOM 811 N N . LEU A 1 100 ? 11.715 6.990 -17.864 1.00 93.25 100 LEU A N 1
ATOM 812 C CA . LEU A 1 100 ? 10.749 8.044 -18.186 1.00 93.25 100 LEU A CA 1
ATOM 813 C C . LEU A 1 100 ? 11.415 9.413 -18.362 1.00 93.25 100 LEU A C 1
ATOM 815 O O . LEU A 1 100 ? 10.773 10.333 -18.858 1.00 93.25 100 LEU A O 1
ATOM 819 N N . HIS A 1 101 ? 12.691 9.551 -17.982 1.00 92.50 101 HIS A N 1
ATOM 820 C CA . HIS A 1 101 ? 13.398 10.835 -17.917 1.00 92.50 101 HIS A CA 1
ATOM 821 C C . HIS A 1 101 ? 12.714 11.852 -16.989 1.00 92.50 101 HIS A C 1
ATOM 823 O O . HIS A 1 101 ? 12.832 13.063 -17.177 1.00 92.50 101 HIS A O 1
ATOM 829 N N . GLU A 1 102 ? 12.018 11.352 -15.968 1.00 89.81 102 GLU A N 1
ATOM 830 C CA . GLU A 1 102 ? 11.333 12.152 -14.957 1.00 89.81 102 GLU A CA 1
ATOM 831 C C . GLU A 1 102 ? 12.092 12.094 -13.633 1.00 89.81 102 GLU A C 1
ATOM 833 O O . GLU A 1 102 ? 12.476 11.020 -13.169 1.00 89.81 102 GLU A O 1
ATOM 838 N N . VAL A 1 103 ? 12.279 13.250 -12.995 1.00 81.12 103 VAL A N 1
ATOM 839 C CA . VAL A 1 103 ? 12.788 13.311 -11.622 1.00 81.12 103 VAL A CA 1
ATOM 840 C C . VAL A 1 103 ? 11.598 13.210 -10.680 1.00 81.12 103 VAL A C 1
ATOM 842 O O . VAL A 1 103 ? 10.705 14.054 -10.709 1.00 81.12 103 VAL A O 1
ATOM 845 N N . VAL A 1 104 ? 11.588 12.164 -9.857 1.00 73.94 104 VAL A N 1
ATOM 846 C CA . VAL A 1 104 ? 10.569 11.960 -8.824 1.00 73.94 104 VAL A CA 1
ATOM 847 C C . VAL A 1 104 ? 11.165 12.402 -7.493 1.00 73.94 104 VAL A C 1
ATOM 849 O O . VAL A 1 104 ? 12.102 11.768 -7.001 1.00 73.94 104 VAL A O 1
ATOM 852 N N . ASP A 1 105 ? 10.659 13.511 -6.953 1.00 59.47 105 ASP A N 1
ATOM 853 C CA . ASP A 1 105 ? 11.096 14.071 -5.668 1.00 59.47 105 ASP A CA 1
ATOM 854 C C . ASP A 1 105 ? 10.703 13.199 -4.470 1.00 59.47 105 ASP A C 1
ATOM 856 O O . ASP A 1 105 ? 9.534 12.752 -4.395 1.00 59.47 105 ASP A O 1
#

Foldsee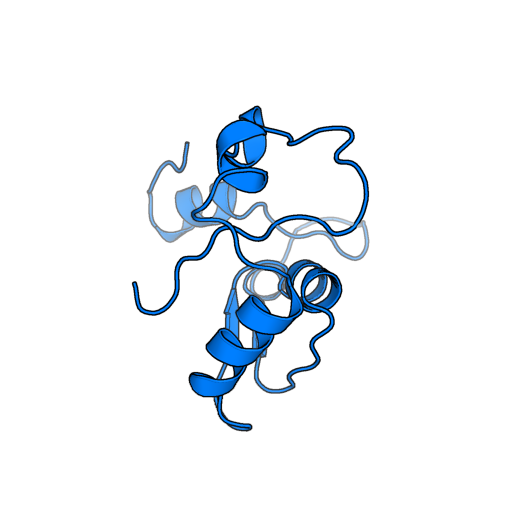k 3Di:
DQDDAQEADPDDDPDPPCVPPVDDPCRNVDPRHDHLVVSLVSVVVVDDLPDEAEEAPCVVVCVVSVHDHDRYDHPQPPDDDPDPDPPDGDDPQVCCCVPVVDHDD

Organism: NCBI:txid89044